Protein AF-A0A090J2K6-F1 (afdb_monomer_lite)

Organism: NCBI:txid35841

Foldseek 3Di:
DCLVPLVPDDLVRLVVVLVVCVVVVHDPVVNVSSVVVCVVVVVVVVVVVVPPVPDPDDD

InterPro domains:
  IPR015064 Sporulation inhibitor A [PF08970] (6-49)
  IPR036916 Sporulation inhibitor A superfamily [G3DSA:1.10.287.1100] (9-42)
  IPR036916 Sporulation inhibitor A superfamily [SSF100985] (6-49)

Radius of gyration: 13.47 Å; chains: 1; bounding box: 22×18×47 Å

pLDDT: mean 78.72, std 17.44, range [44.41, 95.69]

Sequence (59 aa):
MNTEKMENLSDQLLIESYYKALELQLSPEFIHLIEKEMERRSLLNKIKKTQTSKSLGSS

Secondary structure (DSSP, 8-state):
---TTTTTS-HHHHHHHHHHHHHTT--HHHHHHHHHHHHHTT-HHHHHTTTTTS-----

Structure (mmCIF, N/CA/C/O backbone):
data_AF-A0A090J2K6-F1
#
_entry.id   AF-A0A090J2K6-F1
#
loop_
_atom_site.group_PDB
_atom_site.id
_atom_site.type_symbol
_atom_site.label_atom_id
_atom_site.label_alt_id
_atom_site.label_comp_id
_atom_site.label_asym_id
_atom_site.label_entity_id
_atom_site.label_seq_id
_atom_site.pdbx_PDB_ins_code
_atom_site.Cartn_x
_atom_site.Cartn_y
_atom_site.Cartn_z
_atom_site.occupancy
_atom_site.B_iso_or_equiv
_atom_site.auth_seq_id
_atom_site.auth_comp_id
_atom_site.auth_asym_id
_atom_site.auth_atom_id
_atom_site.pdbx_PDB_model_num
ATOM 1 N N . MET A 1 1 ? 1.561 -7.597 -16.642 1.00 45.09 1 MET A N 1
ATOM 2 C CA . MET A 1 1 ? 0.681 -6.433 -16.409 1.00 45.09 1 MET A CA 1
ATOM 3 C C . MET A 1 1 ? 1.585 -5.311 -15.962 1.00 45.09 1 MET A C 1
ATOM 5 O O . MET A 1 1 ? 2.185 -5.435 -14.904 1.00 45.09 1 MET A O 1
ATOM 9 N N . ASN A 1 2 ? 1.761 -4.308 -16.815 1.00 49.22 2 ASN A N 1
ATOM 10 C CA . ASN A 1 2 ? 2.698 -3.220 -16.582 1.00 49.22 2 ASN A CA 1
ATOM 11 C C . ASN A 1 2 ? 1.995 -2.167 -15.719 1.00 49.22 2 ASN A C 1
ATOM 13 O O . ASN A 1 2 ? 1.092 -1.473 -16.181 1.00 49.22 2 ASN A O 1
ATOM 17 N N . THR A 1 3 ? 2.357 -2.082 -14.444 1.00 56.16 3 THR A N 1
ATOM 18 C CA . THR A 1 3 ? 1.928 -1.027 -13.516 1.00 56.16 3 THR A CA 1
ATOM 19 C C . THR A 1 3 ? 2.833 0.204 -13.668 1.00 56.16 3 THR A C 1
ATOM 21 O O . THR A 1 3 ? 3.244 0.794 -12.673 1.00 56.16 3 THR A O 1
ATOM 24 N N . GLU A 1 4 ? 3.094 0.631 -14.913 1.00 58.62 4 GLU A N 1
ATOM 25 C CA . GLU A 1 4 ? 4.085 1.664 -15.302 1.00 58.62 4 GLU A CA 1
ATOM 26 C C . GLU A 1 4 ? 3.961 2.996 -14.545 1.00 58.62 4 GLU A C 1
ATOM 28 O O . GLU A 1 4 ? 4.932 3.739 -14.396 1.00 58.62 4 GLU A O 1
ATOM 33 N N . LYS A 1 5 ? 2.785 3.301 -13.987 1.00 67.31 5 LYS A N 1
ATOM 34 C CA . LYS A 1 5 ? 2.587 4.495 -13.150 1.00 67.31 5 LYS A CA 1
ATOM 35 C C . LYS A 1 5 ? 2.890 4.286 -11.664 1.00 67.31 5 LYS A C 1
ATOM 37 O O . LYS A 1 5 ? 3.333 5.226 -11.015 1.00 67.31 5 LYS A O 1
ATOM 42 N N . MET A 1 6 ? 2.662 3.089 -11.124 1.00 77.50 6 MET A N 1
ATOM 43 C CA . MET A 1 6 ? 2.831 2.799 -9.692 1.00 77.50 6 MET A CA 1
ATOM 44 C C . MET A 1 6 ? 4.231 2.270 -9.366 1.00 77.50 6 MET A C 1
ATOM 46 O O . MET A 1 6 ? 4.694 2.426 -8.239 1.00 77.50 6 MET A O 1
ATOM 50 N N . GLU A 1 7 ? 4.945 1.707 -10.346 1.00 76.75 7 GLU A N 1
ATOM 51 C CA . GLU A 1 7 ? 6.334 1.256 -10.181 1.00 76.75 7 GLU A CA 1
ATOM 52 C C . GLU A 1 7 ? 7.308 2.401 -9.852 1.00 76.75 7 GLU A C 1
ATOM 54 O O . GLU A 1 7 ? 8.276 2.207 -9.119 1.00 76.75 7 GLU A O 1
ATOM 59 N N . ASN A 1 8 ? 6.999 3.617 -10.301 1.00 82.50 8 ASN A N 1
ATOM 60 C CA . ASN A 1 8 ? 7.819 4.804 -10.061 1.00 82.50 8 ASN A CA 1
ATOM 61 C C . ASN A 1 8 ? 7.560 5.470 -8.698 1.00 82.50 8 ASN A C 1
ATOM 63 O O . ASN A 1 8 ? 8.291 6.379 -8.306 1.00 82.50 8 ASN A O 1
ATOM 67 N N . LEU A 1 9 ? 6.529 5.043 -7.961 1.00 87.50 9 LEU A N 1
ATOM 68 C CA . LEU A 1 9 ? 6.254 5.580 -6.630 1.00 87.50 9 LEU A CA 1
ATOM 69 C C . LEU A 1 9 ? 7.226 4.985 -5.610 1.00 87.50 9 LEU A C 1
ATOM 71 O O . LEU A 1 9 ? 7.542 3.796 -5.654 1.00 87.50 9 LEU A O 1
ATOM 75 N N . SER A 1 10 ? 7.681 5.798 -4.658 1.00 91.31 10 SER A N 1
ATOM 76 C CA . SER A 1 10 ? 8.383 5.295 -3.477 1.00 91.31 10 SER A CA 1
ATOM 77 C C . SER A 1 10 ? 7.421 4.507 -2.584 1.00 91.31 10 SER A C 1
ATOM 79 O O . SER A 1 10 ? 6.210 4.731 -2.608 1.00 91.31 10 SER A O 1
ATOM 81 N N . ASP A 1 11 ? 7.949 3.603 -1.757 1.00 89.69 11 ASP A N 1
ATOM 82 C CA . ASP A 1 11 ? 7.120 2.769 -0.878 1.00 89.69 11 ASP A CA 1
ATOM 83 C C . ASP A 1 11 ? 6.208 3.600 0.038 1.00 89.69 11 ASP A C 1
ATOM 85 O O . ASP A 1 11 ? 5.057 3.231 0.260 1.00 89.69 11 ASP A O 1
ATOM 89 N N . GLN A 1 12 ? 6.700 4.740 0.542 1.00 89.88 12 GLN A N 1
ATOM 90 C CA . GLN A 1 12 ? 5.908 5.657 1.368 1.00 89.88 12 GLN A CA 1
ATOM 91 C C . GLN A 1 12 ? 4.753 6.272 0.573 1.00 89.88 12 GLN A C 1
ATOM 93 O O . GLN A 1 12 ? 3.607 6.191 1.007 1.00 89.88 12 GLN A O 1
ATOM 98 N N . LEU A 1 13 ? 5.036 6.805 -0.619 1.00 91.56 13 LEU A N 1
ATOM 99 C CA . LEU A 1 13 ? 4.026 7.451 -1.453 1.00 91.56 13 LEU A CA 1
ATOM 100 C C . LEU A 1 13 ? 2.977 6.456 -1.967 1.00 91.56 13 LEU A C 1
ATOM 102 O O . LEU A 1 13 ? 1.803 6.805 -2.078 1.00 91.56 13 LEU A O 1
ATOM 106 N N . LEU A 1 14 ? 3.371 5.210 -2.244 1.00 92.06 14 LEU A N 1
ATOM 107 C CA . LEU A 1 14 ? 2.452 4.140 -2.633 1.00 92.06 14 LEU A CA 1
ATOM 108 C C . LEU A 1 14 ? 1.482 3.795 -1.490 1.00 92.06 14 LEU A C 1
ATOM 110 O O . LEU A 1 14 ? 0.279 3.685 -1.718 1.00 92.06 14 LEU A O 1
ATOM 114 N N . ILE A 1 15 ? 1.988 3.696 -0.254 1.00 91.75 15 ILE A N 1
ATOM 115 C CA . ILE A 1 15 ? 1.166 3.479 0.946 1.00 91.75 15 ILE A CA 1
ATOM 116 C C . ILE A 1 15 ? 0.221 4.665 1.186 1.00 91.75 15 ILE A C 1
ATOM 118 O O . ILE A 1 15 ? -0.970 4.464 1.415 1.00 91.75 15 ILE A O 1
ATOM 122 N N . GLU A 1 16 ? 0.712 5.902 1.105 1.00 92.12 16 GLU A N 1
ATOM 123 C CA . GLU A 1 16 ? -0.132 7.096 1.251 1.00 92.12 16 GLU A CA 1
ATOM 124 C C . GLU A 1 16 ? -1.219 7.167 0.174 1.00 92.12 16 GLU A C 1
ATOM 126 O O . GLU A 1 16 ? -2.361 7.521 0.466 1.00 92.12 16 GLU A O 1
ATOM 131 N N . SER A 1 17 ? -0.885 6.793 -1.063 1.00 92.19 17 SER A N 1
ATOM 132 C CA . SER A 1 17 ? -1.834 6.762 -2.179 1.00 92.19 17 SER A CA 1
ATOM 133 C C . SER A 1 17 ? -2.925 5.718 -1.967 1.00 92.19 17 SER A C 1
ATOM 135 O O . SER A 1 17 ? -4.084 6.000 -2.256 1.00 92.19 17 SER A O 1
ATOM 137 N N . TYR A 1 18 ? -2.586 4.549 -1.412 1.00 92.75 18 TYR A N 1
ATOM 138 C CA . TYR A 1 18 ? -3.560 3.523 -1.035 1.00 92.75 18 TYR A CA 1
ATOM 139 C C . TYR A 1 18 ? -4.576 4.057 -0.018 1.00 92.75 18 TYR A C 1
ATOM 141 O O . TYR A 1 18 ? -5.782 3.982 -0.244 1.00 92.75 18 TYR A O 1
ATOM 149 N N . TYR A 1 19 ? -4.103 4.666 1.073 1.00 93.25 19 TYR A N 1
ATOM 150 C CA . TYR A 1 19 ? -4.995 5.219 2.095 1.00 93.25 19 TYR A CA 1
ATOM 151 C C . TYR A 1 19 ? -5.855 6.368 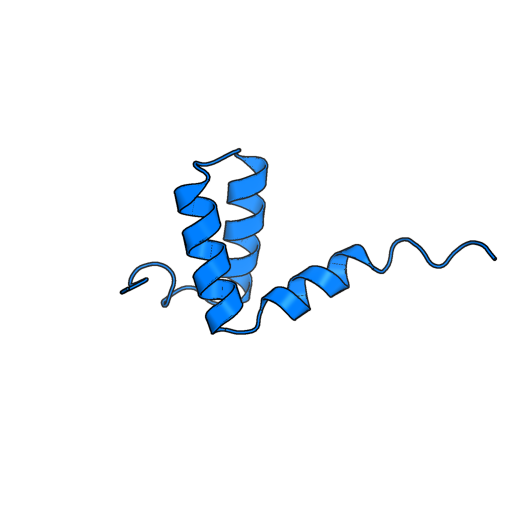1.567 1.00 93.25 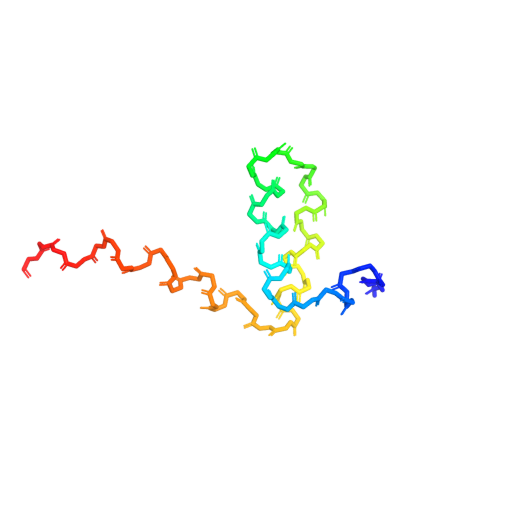19 TYR A C 1
ATOM 153 O O . TYR A 1 19 ? -7.055 6.395 1.831 1.00 93.25 19 TYR A O 1
ATOM 161 N N . LYS A 1 20 ? -5.282 7.276 0.769 1.00 93.38 20 LYS A N 1
ATOM 162 C CA . LYS A 1 20 ? -6.049 8.350 0.121 1.00 93.38 20 LYS A CA 1
ATOM 163 C C . LYS A 1 20 ? -7.095 7.805 -0.848 1.00 93.38 20 LYS A C 1
ATOM 165 O O . LYS A 1 20 ? -8.198 8.334 -0.899 1.00 93.38 20 LYS A O 1
ATOM 170 N N . ALA A 1 21 ? -6.781 6.747 -1.595 1.00 94.19 21 ALA A N 1
ATOM 171 C CA . ALA A 1 21 ? -7.736 6.114 -2.500 1.00 94.19 21 ALA A CA 1
ATOM 172 C C . ALA A 1 21 ? -8.929 5.503 -1.750 1.00 94.19 21 ALA A C 1
ATOM 174 O O . ALA A 1 21 ? -10.057 5.602 -2.230 1.00 94.19 21 ALA A O 1
ATOM 175 N N . LEU A 1 22 ? -8.690 4.924 -0.568 1.00 92.88 22 LEU A N 1
ATOM 176 C CA . LEU A 1 22 ? -9.746 4.434 0.321 1.00 92.88 22 LEU A CA 1
ATOM 177 C C . LEU A 1 22 ?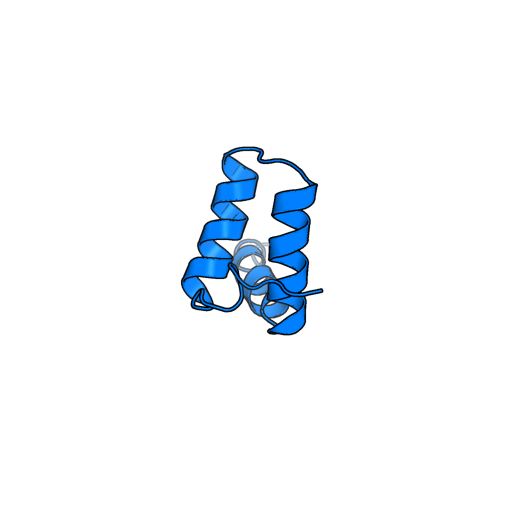 -10.582 5.576 0.913 1.00 92.88 22 LEU A C 1
ATOM 179 O O . LEU A 1 22 ? -11.808 5.497 0.898 1.00 92.88 22 LEU A O 1
ATOM 183 N N . GLU A 1 23 ? -9.938 6.637 1.408 1.00 95.50 23 GLU A N 1
ATOM 184 C CA . GLU A 1 23 ? -10.609 7.810 1.989 1.00 95.50 23 GLU A CA 1
ATOM 185 C C . GLU A 1 23 ? -11.517 8.510 0.970 1.00 95.50 23 GLU A C 1
ATOM 187 O O . GLU A 1 23 ? -12.659 8.844 1.276 1.00 95.50 23 GLU A O 1
ATOM 192 N N . LEU A 1 24 ? -11.032 8.667 -0.263 1.00 95.69 24 LEU A N 1
ATOM 193 C CA . LEU A 1 24 ? -11.773 9.271 -1.370 1.00 95.69 24 LEU A CA 1
ATOM 194 C C . LEU A 1 24 ? -12.771 8.310 -2.034 1.00 95.69 24 LEU A C 1
ATOM 196 O O . LEU A 1 24 ? -13.425 8.706 -2.998 1.00 95.69 24 LEU A O 1
ATOM 200 N N . GLN A 1 25 ? -12.871 7.062 -1.560 1.00 94.62 25 GLN A N 1
ATOM 201 C CA . GLN A 1 25 ? -13.721 6.014 -2.136 1.00 94.62 25 GLN A CA 1
ATOM 202 C C . GLN A 1 25 ? -13.546 5.877 -3.658 1.00 94.62 25 GLN A C 1
ATOM 204 O O . GLN A 1 25 ? -14.516 5.803 -4.417 1.00 94.62 25 GLN A O 1
ATOM 209 N N . LEU A 1 26 ? -12.290 5.868 -4.118 1.00 94.06 26 LEU A N 1
ATOM 210 C CA . LEU A 1 26 ? -11.980 5.692 -5.535 1.00 94.06 26 LEU A CA 1
ATOM 211 C C . LEU A 1 26 ? -12.420 4.310 -6.029 1.00 94.06 26 LEU A C 1
ATOM 213 O O . LEU A 1 26 ? -12.704 3.398 -5.253 1.00 94.06 26 LEU A O 1
ATOM 217 N N . SER A 1 27 ? -12.455 4.148 -7.353 1.00 95.19 27 SER A N 1
ATOM 218 C CA . SER A 1 27 ? -12.905 2.903 -7.976 1.00 95.19 27 SER A CA 1
ATOM 219 C C . SER A 1 27 ? -12.156 1.680 -7.414 1.00 95.19 27 SER A C 1
ATOM 221 O O . SER A 1 27 ? -10.922 1.731 -7.322 1.00 95.19 27 SER A O 1
ATOM 223 N N . PRO A 1 28 ? -12.851 0.564 -7.137 1.00 92.44 28 PRO A N 1
ATOM 224 C CA . PRO A 1 28 ? -12.231 -0.668 -6.652 1.00 92.44 28 PRO A CA 1
ATOM 225 C C . PRO A 1 28 ? -11.089 -1.177 -7.539 1.00 92.44 28 PRO A C 1
ATOM 227 O O . PRO A 1 28 ? -10.090 -1.669 -7.027 1.00 92.44 28 PRO A O 1
ATOM 230 N N . GLU A 1 29 ? -11.184 -1.001 -8.861 1.00 92.19 29 GLU A N 1
ATOM 231 C CA . GLU A 1 29 ? -10.105 -1.352 -9.796 1.00 92.19 29 GLU A CA 1
ATOM 232 C C . GLU A 1 29 ? -8.818 -0.563 -9.533 1.00 92.19 29 GLU A C 1
ATOM 234 O O . GLU A 1 29 ? -7.727 -1.126 -9.570 1.00 92.19 29 GLU A O 1
ATOM 239 N N . PHE A 1 30 ? -8.930 0.728 -9.215 1.00 89.81 30 PHE A N 1
ATOM 240 C CA . PHE A 1 30 ? -7.774 1.565 -8.900 1.00 89.81 30 PHE A CA 1
ATOM 241 C C . PHE A 1 30 ? -7.115 1.151 -7.583 1.00 89.81 30 PHE A C 1
ATOM 243 O O . PHE A 1 30 ? -5.892 1.030 -7.517 1.00 89.81 30 PHE A O 1
ATOM 250 N N . ILE A 1 31 ? -7.921 0.874 -6.557 1.00 92.00 31 ILE A N 1
ATOM 251 C CA . ILE A 1 31 ? -7.432 0.365 -5.271 1.00 92.00 31 ILE A CA 1
ATOM 252 C C . ILE A 1 31 ? -6.715 -0.974 -5.486 1.00 92.00 31 ILE A C 1
ATOM 254 O O . ILE A 1 31 ? -5.584 -1.143 -5.035 1.00 92.00 31 ILE A O 1
ATOM 258 N N . HIS A 1 32 ? -7.307 -1.874 -6.273 1.00 91.94 32 HIS A N 1
ATOM 259 C CA . HIS A 1 32 ? -6.737 -3.182 -6.581 1.00 91.94 32 HIS A CA 1
ATOM 260 C C . HIS A 1 32 ? -5.393 -3.106 -7.326 1.00 91.94 32 HIS A C 1
ATOM 262 O O . HIS A 1 32 ? -4.500 -3.927 -7.100 1.00 91.94 32 HIS A O 1
ATOM 268 N N . LEU A 1 33 ? -5.207 -2.114 -8.204 1.00 92.12 33 LEU A N 1
ATOM 269 C CA . LEU A 1 33 ? -3.915 -1.878 -8.859 1.00 92.12 33 LEU A CA 1
ATOM 270 C C . LEU A 1 33 ? -2.826 -1.495 -7.852 1.00 92.12 33 LEU A C 1
ATOM 272 O O . LEU A 1 33 ? -1.690 -1.954 -7.979 1.00 92.12 33 LEU A O 1
ATOM 276 N N . ILE A 1 34 ? -3.170 -0.685 -6.848 1.00 91.31 34 ILE A N 1
ATOM 277 C CA . ILE A 1 34 ? -2.240 -0.307 -5.782 1.00 91.31 34 ILE A CA 1
ATOM 278 C C . ILE A 1 34 ? -1.936 -1.525 -4.902 1.00 91.31 34 ILE A C 1
ATOM 280 O O . ILE A 1 34 ? -0.767 -1.801 -4.648 1.00 91.31 34 ILE A O 1
ATOM 284 N N . GLU A 1 35 ? -2.947 -2.306 -4.512 1.00 91.19 35 GLU A N 1
ATOM 285 C CA . GLU A 1 35 ? -2.768 -3.538 -3.727 1.00 91.19 35 GLU A CA 1
ATOM 286 C C . GLU A 1 35 ? -1.819 -4.529 -4.405 1.00 91.19 35 GLU A C 1
ATOM 288 O O . GLU A 1 35 ? -0.904 -5.037 -3.757 1.00 91.19 35 GLU A O 1
ATOM 293 N N . LYS A 1 36 ? -1.977 -4.756 -5.715 1.00 91.75 36 LYS A N 1
ATOM 294 C CA . LYS A 1 36 ? -1.088 -5.629 -6.498 1.00 91.75 36 LYS A CA 1
ATOM 295 C C . LYS A 1 36 ? 0.359 -5.152 -6.490 1.00 91.75 36 LYS A C 1
ATOM 297 O O . LYS A 1 36 ? 1.276 -5.961 -6.358 1.00 91.75 36 LYS A O 1
ATOM 302 N N . GLU A 1 37 ? 0.585 -3.848 -6.618 1.00 91.69 37 GLU A N 1
ATOM 303 C CA . GLU A 1 37 ? 1.939 -3.292 -6.558 1.00 91.69 37 GLU A CA 1
ATOM 304 C C . GLU A 1 37 ? 2.522 -3.382 -5.137 1.00 91.69 37 GLU A C 1
ATOM 306 O O . GLU A 1 37 ? 3.698 -3.707 -4.960 1.00 91.69 37 GLU A O 1
ATOM 311 N N . MET A 1 38 ? 1.702 -3.168 -4.106 1.00 90.94 38 MET A N 1
ATOM 312 C CA . MET A 1 38 ? 2.109 -3.336 -2.710 1.00 90.94 38 MET A CA 1
ATOM 313 C C . MET A 1 38 ? 2.432 -4.795 -2.370 1.00 90.94 38 MET A C 1
ATOM 315 O O . MET A 1 38 ? 3.382 -5.046 -1.627 1.00 90.94 38 MET A O 1
ATOM 319 N N . GLU A 1 39 ? 1.679 -5.752 -2.913 1.00 90.94 39 GLU A N 1
ATOM 320 C CA . GLU A 1 39 ? 1.951 -7.187 -2.806 1.00 90.94 39 GLU A CA 1
ATOM 321 C C . GLU A 1 39 ? 3.283 -7.534 -3.477 1.00 90.94 39 GLU A C 1
ATOM 323 O O . GLU A 1 39 ? 4.157 -8.124 -2.840 1.00 90.94 39 GLU A O 1
ATOM 328 N N . ARG A 1 40 ? 3.498 -7.064 -4.714 1.00 90.81 40 ARG A N 1
ATOM 329 C CA . ARG A 1 40 ? 4.744 -7.261 -5.472 1.00 90.81 40 ARG A CA 1
ATOM 330 C C . ARG A 1 40 ? 5.980 -6.777 -4.706 1.00 90.81 40 ARG A C 1
ATOM 332 O O . ARG A 1 40 ? 7.024 -7.423 -4.754 1.00 90.81 40 ARG A O 1
ATOM 339 N N . ARG A 1 41 ? 5.869 -5.658 -3.983 1.00 88.00 41 ARG A N 1
ATOM 340 C CA . ARG A 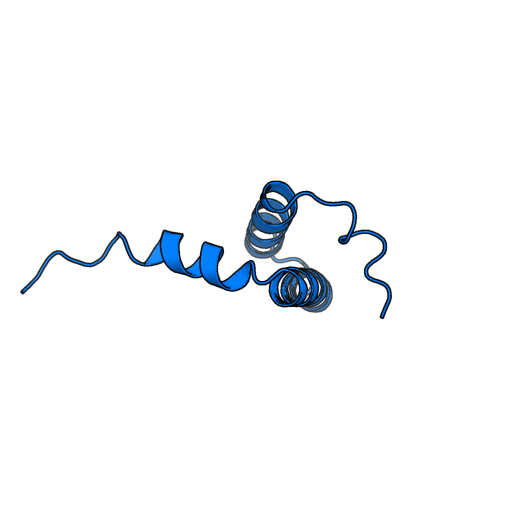1 41 ? 6.950 -5.086 -3.155 1.00 88.00 41 ARG A CA 1
ATOM 341 C C . ARG A 1 41 ? 7.004 -5.619 -1.724 1.00 88.00 41 ARG A C 1
ATOM 343 O O . ARG A 1 41 ? 7.826 -5.159 -0.936 1.00 88.00 41 ARG A O 1
ATOM 350 N N . SER A 1 42 ? 6.134 -6.562 -1.356 1.00 88.69 42 SER A N 1
ATOM 351 C CA . SER A 1 42 ? 6.015 -7.079 0.016 1.00 88.69 42 SER A CA 1
ATOM 352 C C . SER A 1 42 ? 5.715 -5.994 1.072 1.00 88.69 42 SER A C 1
ATOM 354 O O . SER A 1 42 ? 6.088 -6.115 2.241 1.00 88.69 42 SER A O 1
ATOM 356 N N . LEU A 1 43 ? 5.009 -4.924 0.689 1.00 85.56 43 LEU A N 1
ATOM 357 C CA . LEU A 1 43 ? 4.668 -3.793 1.563 1.00 85.56 43 LEU A CA 1
ATOM 358 C C . LEU A 1 43 ? 3.406 -4.023 2.395 1.00 85.56 43 LEU A C 1
ATOM 360 O O . LEU A 1 43 ? 3.219 -3.341 3.403 1.00 85.56 43 LEU A O 1
ATOM 364 N N . LEU A 1 44 ? 2.580 -5.015 2.051 1.00 78.50 44 LEU A N 1
ATOM 365 C CA . LEU A 1 44 ? 1.373 -5.362 2.814 1.00 78.50 44 LEU A CA 1
ATOM 366 C C . LEU A 1 44 ? 1.677 -5.670 4.295 1.00 78.50 44 LEU A C 1
ATOM 368 O O . LEU A 1 44 ? 0.890 -5.336 5.183 1.00 78.50 44 LEU A O 1
ATOM 372 N N . ASN A 1 45 ? 2.861 -6.217 4.593 1.00 75.25 45 ASN A N 1
ATOM 373 C CA . ASN A 1 45 ? 3.302 -6.462 5.970 1.00 75.25 45 ASN A CA 1
ATOM 374 C C . ASN A 1 45 ? 3.597 -5.175 6.760 1.00 75.25 45 ASN A C 1
ATOM 376 O O . ASN A 1 45 ? 3.506 -5.184 7.989 1.00 75.25 45 ASN A O 1
ATOM 380 N N . LYS A 1 46 ? 3.935 -4.066 6.089 1.00 70.31 46 LYS A N 1
ATOM 381 C CA . LYS A 1 4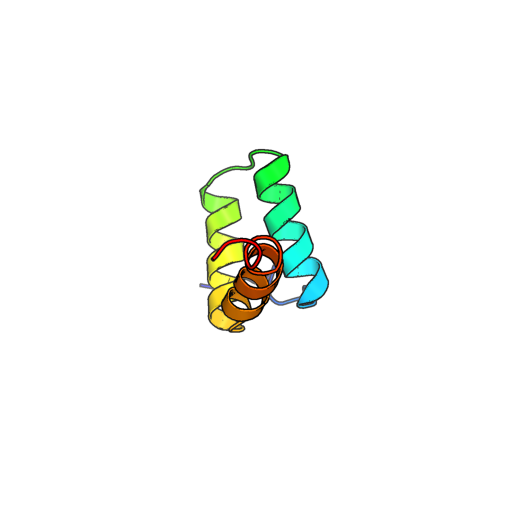6 ? 4.147 -2.763 6.740 1.00 70.31 46 LYS A CA 1
ATOM 382 C C . LYS A 1 46 ? 2.826 -2.105 7.141 1.00 70.31 46 LYS A C 1
ATOM 384 O O . LYS A 1 46 ? 2.772 -1.474 8.190 1.00 70.31 46 LYS A O 1
ATOM 389 N N . ILE A 1 47 ? 1.766 -2.322 6.361 1.00 69.12 47 ILE A N 1
ATOM 390 C CA . ILE A 1 47 ? 0.414 -1.802 6.627 1.00 69.12 47 ILE A CA 1
ATOM 391 C C . ILE A 1 47 ? -0.179 -2.444 7.891 1.00 69.12 47 ILE A C 1
ATOM 393 O O . ILE A 1 47 ? -0.739 -1.761 8.740 1.00 69.12 47 ILE A O 1
ATOM 397 N N . LYS A 1 48 ? -0.023 -3.763 8.073 1.00 60.91 48 LYS A N 1
ATOM 398 C CA . LYS A 1 48 ? -0.624 -4.470 9.222 1.00 60.91 48 LYS A CA 1
ATOM 399 C C . LYS A 1 48 ? -0.069 -4.029 10.581 1.00 60.91 48 LYS A C 1
ATOM 401 O O . LYS A 1 48 ? -0.798 -4.072 11.569 1.00 60.91 48 LYS A O 1
ATOM 406 N N . LYS A 1 49 ? 1.187 -3.569 10.640 1.00 53.69 49 LYS A N 1
ATOM 407 C CA . LYS A 1 49 ? 1.829 -3.127 11.890 1.00 53.69 49 LYS A CA 1
ATOM 408 C C . LYS A 1 49 ? 1.312 -1.788 12.418 1.00 53.69 49 LYS A C 1
ATOM 410 O O . LYS A 1 49 ? 1.470 -1.529 13.605 1.00 53.69 49 LYS A O 1
ATOM 415 N N . THR A 1 50 ? 0.686 -0.953 11.589 1.00 51.28 50 THR A N 1
ATOM 416 C CA . THR A 1 50 ? 0.180 0.358 12.032 1.00 51.28 50 THR A CA 1
ATOM 417 C C . THR A 1 50 ? -1.212 0.288 12.667 1.00 51.28 50 THR A C 1
ATOM 419 O O . THR A 1 50 ? -1.617 1.247 13.317 1.00 51.28 50 THR A O 1
ATOM 422 N N . GLN A 1 51 ? -1.924 -0.845 12.563 1.00 51.81 51 GLN A N 1
ATOM 423 C CA . GLN A 1 51 ? -3.224 -1.055 13.226 1.00 51.81 51 GLN A CA 1
ATOM 424 C C . GLN A 1 51 ? -3.177 -1.993 14.446 1.00 51.81 51 GLN A C 1
ATOM 426 O O . GLN A 1 51 ? -4.148 -2.059 15.194 1.00 51.81 51 GLN A O 1
ATOM 431 N N . THR A 1 52 ? -2.060 -2.687 14.701 1.00 44.41 52 THR A N 1
ATOM 432 C CA . THR A 1 52 ? -1.934 -3.631 15.836 1.00 44.41 52 THR A CA 1
ATOM 433 C C . THR A 1 52 ? -1.373 -3.025 17.126 1.00 44.41 52 THR A C 1
ATOM 435 O O . THR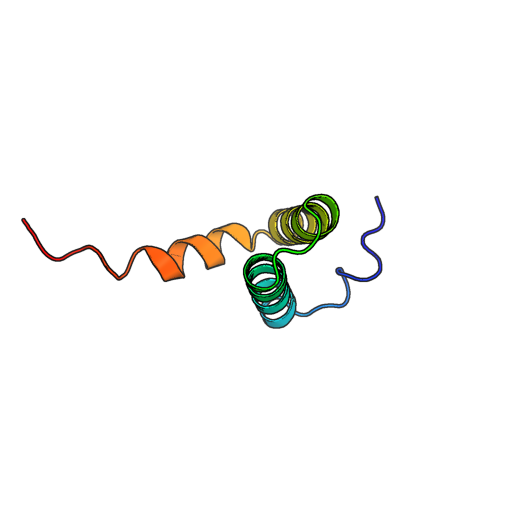 A 1 52 ? -1.273 -3.727 18.125 1.00 44.41 52 THR A O 1
ATOM 438 N N . SER A 1 53 ? -1.062 -1.727 17.170 1.00 50.50 53 SER A N 1
ATOM 439 C CA . SER A 1 53 ? -0.616 -1.037 18.395 1.00 50.50 53 SER A CA 1
ATOM 440 C C . SER A 1 53 ? -1.714 -0.225 19.105 1.00 50.50 53 SER A C 1
ATOM 442 O O . SER A 1 53 ? -1.401 0.628 19.931 1.00 50.50 53 SER A O 1
ATOM 444 N N . LYS A 1 54 ? -3.006 -0.508 18.854 1.00 52.50 54 LYS A N 1
ATOM 445 C CA . LYS A 1 54 ? -4.129 0.040 19.654 1.00 52.50 54 LYS A CA 1
ATOM 446 C C . LYS A 1 54 ? -5.003 -1.012 20.358 1.00 52.50 54 LYS A C 1
ATOM 448 O O . LYS A 1 54 ? -6.113 -0.708 20.777 1.00 52.50 54 LYS A O 1
ATOM 453 N N . SER A 1 55 ? -4.503 -2.231 20.551 1.00 51.69 55 SER A N 1
ATOM 454 C CA . SER A 1 55 ? -5.119 -3.207 21.461 1.00 51.69 55 SER A CA 1
ATOM 455 C C . SER A 1 55 ? -4.052 -4.147 22.021 1.00 51.69 55 SER A C 1
ATOM 457 O O . SER A 1 55 ? -3.765 -5.188 21.453 1.00 51.69 55 SER A O 1
ATOM 459 N N . LEU A 1 56 ? -3.426 -3.717 23.115 1.00 53.72 56 LEU A N 1
ATOM 460 C CA . LEU A 1 56 ? -2.846 -4.565 24.166 1.00 53.72 56 LEU A CA 1
ATOM 461 C C . LEU A 1 56 ? -2.960 -3.769 25.477 1.00 53.72 56 LEU A C 1
ATOM 463 O O . LEU A 1 56 ? -1.993 -3.435 26.151 1.00 53.72 56 LEU A O 1
ATOM 467 N N . GLY A 1 57 ? -4.196 -3.373 25.766 1.00 57.59 57 GLY A N 1
ATOM 468 C CA . GLY A 1 57 ? -4.695 -3.167 27.114 1.00 57.59 57 GLY A CA 1
ATOM 469 C C . GLY A 1 57 ? -5.869 -4.128 27.265 1.00 57.59 57 GLY A C 1
ATOM 470 O O . GLY A 1 57 ? -6.680 -4.205 26.342 1.00 57.59 57 GLY A O 1
ATOM 471 N N . SER A 1 58 ? -5.907 -4.835 28.397 1.00 51.59 58 SER A N 1
ATOM 472 C CA . SER A 1 58 ? -6.920 -5.819 28.823 1.00 51.59 58 SER A CA 1
ATOM 473 C C . SER A 1 58 ? -6.641 -7.276 28.433 1.00 51.59 58 SER A C 1
ATOM 475 O O . SER A 1 58 ? -7.217 -7.797 27.483 1.00 51.59 58 SER A O 1
ATOM 477 N N . SER A 1 59 ? -5.763 -7.942 29.189 1.00 47.25 59 SER A N 1
ATOM 478 C CA . SER A 1 59 ? -6.149 -8.878 30.265 1.00 47.25 59 SER A CA 1
ATOM 479 C C . SER A 1 59 ? -4.921 -9.463 30.952 1.00 47.25 59 SER A C 1
ATOM 481 O O . SER A 1 59 ? -3.939 -9.766 30.243 1.00 47.25 59 SER A O 1
#